Protein AF-A0A150NYQ9-F1 (afdb_monomer_lite)

Organism: Sorangium cellulosum (NCBI:txid56)

Foldseek 3Di:
DLVVLLVQVVVQVVVVVDPLDAAEAEDECEQVDDVNVLVVNQVSCVVVVHDDDDLLGRYFYQYFYQDVLLLLCVLLPLDVAARVDHADDPDPSSVVSVVCVVVVVRDPVSSVVSLPDDDPCCCVGGVSSVSNVVRNVSNVD

pLDDT: mean 90.38, std 8.18, range [57.31, 96.56]

Secondary structure (DSSP, 8-state):
-HHHHHHHHHHHHHTTT-TT--EEEE---BTTHHHHHHHHHHHHHHHTTPPPPPTTSSEEEE--BS-HHHHHHHHTT--S--SSS--SSS-HHHHHHHHHHHTTSS-HHHHHHT-SSPPTTHHHH-HHHHHHHHHHHTTT-

Radius of gyration: 16.64 Å; chains: 1; bounding box: 36×28×43 Å

Structure (mmCIF, N/CA/C/O backbone):
data_AF-A0A150NYQ9-F1
#
_entry.id   AF-A0A150NYQ9-F1
#
loop_
_atom_site.group_PDB
_atom_site.id
_atom_site.type_symbol
_atom_site.label_atom_id
_atom_site.label_alt_id
_atom_site.label_comp_id
_atom_site.label_asym_id
_atom_site.label_entity_id
_atom_site.label_seq_id
_atom_site.pdbx_PDB_ins_code
_atom_site.Cartn_x
_atom_site.Cartn_y
_atom_site.Cartn_z
_atom_site.occupancy
_atom_site.B_iso_or_equiv
_atom_site.auth_seq_id
_atom_site.auth_comp_id
_atom_site.auth_asym_id
_atom_site.auth_atom_id
_atom_site.pdbx_PDB_model_num
ATOM 1 N N . MET A 1 1 ? -13.202 10.231 -0.391 1.00 57.38 1 MET A N 1
ATOM 2 C CA . MET A 1 1 ? -12.462 8.973 -0.123 1.00 57.38 1 MET A CA 1
ATOM 3 C C . MET A 1 1 ? -12.246 8.761 1.377 1.00 57.38 1 MET A C 1
ATOM 5 O O . MET A 1 1 ? -12.719 7.758 1.887 1.00 57.38 1 MET A O 1
ATOM 9 N N . LEU A 1 2 ? -11.649 9.720 2.101 1.00 66.75 2 LEU A N 1
ATOM 10 C CA . LEU A 1 2 ? -11.416 9.621 3.557 1.00 66.75 2 LEU A CA 1
ATOM 11 C C . LEU A 1 2 ? -12.691 9.561 4.422 1.00 66.75 2 LEU A C 1
ATOM 13 O O . LEU A 1 2 ? -12.652 9.005 5.510 1.00 66.75 2 LEU A O 1
ATOM 17 N N . GLU A 1 3 ? -13.822 10.096 3.960 1.00 68.25 3 GLU A N 1
ATOM 18 C CA . GLU A 1 3 ? -15.088 10.029 4.714 1.00 68.25 3 GLU A CA 1
ATOM 19 C C . GLU A 1 3 ? -15.645 8.605 4.808 1.00 68.25 3 GLU A C 1
ATOM 21 O O . GLU A 1 3 ? -16.176 8.223 5.841 1.00 68.25 3 GLU A O 1
ATOM 26 N N . ARG A 1 4 ? -15.435 7.769 3.780 1.00 87.88 4 ARG A N 1
ATOM 27 C CA . ARG A 1 4 ? -15.874 6.363 3.809 1.00 87.88 4 ARG A CA 1
ATOM 28 C C . ARG A 1 4 ? -15.036 5.505 4.755 1.00 87.88 4 ARG A C 1
ATOM 30 O O . ARG A 1 4 ? -15.481 4.432 5.141 1.00 87.88 4 ARG A O 1
ATOM 37 N N . TYR A 1 5 ? -13.834 5.956 5.121 1.00 93.62 5 TYR A N 1
ATOM 38 C CA . TYR A 1 5 ? -12.952 5.205 6.011 1.00 93.62 5 TYR A CA 1
ATOM 39 C C . TYR A 1 5 ? -13.550 5.061 7.411 1.00 93.62 5 TYR A C 1
ATOM 41 O O . TYR A 1 5 ? -13.556 3.971 7.971 1.00 93.62 5 TYR A O 1
ATOM 49 N N . THR A 1 6 ? -14.095 6.142 7.970 1.00 95.12 6 THR A N 1
ATOM 50 C CA . THR A 1 6 ? -14.653 6.122 9.327 1.00 95.12 6 THR A CA 1
ATOM 51 C C . THR A 1 6 ? -15.914 5.263 9.401 1.00 95.12 6 THR A C 1
ATOM 53 O O . THR A 1 6 ? -16.126 4.602 10.417 1.00 95.12 6 THR A O 1
ATOM 56 N N . ASP A 1 7 ? -16.704 5.209 8.328 1.00 95.00 7 ASP A N 1
ATOM 57 C CA . ASP A 1 7 ? -17.855 4.310 8.211 1.00 95.00 7 ASP A CA 1
ATOM 58 C C . ASP A 1 7 ? -17.436 2.851 8.008 1.00 95.00 7 ASP A C 1
ATOM 60 O O . ASP A 1 7 ? -17.986 1.971 8.664 1.00 95.00 7 ASP A O 1
ATOM 64 N N . ALA A 1 8 ? -16.413 2.585 7.191 1.00 95.81 8 ALA A N 1
ATOM 65 C CA . ALA A 1 8 ? -15.863 1.240 7.028 1.00 95.81 8 ALA A CA 1
ATOM 66 C C . ALA A 1 8 ? -15.299 0.687 8.348 1.00 95.81 8 ALA A C 1
ATOM 68 O O . ALA A 1 8 ? -15.530 -0.472 8.679 1.00 95.81 8 ALA A O 1
ATOM 69 N N . VAL A 1 9 ? -14.627 1.526 9.147 1.00 96.31 9 VAL A N 1
ATOM 70 C CA . VAL A 1 9 ? -14.147 1.145 10.485 1.00 96.31 9 VAL A CA 1
ATOM 71 C C . VAL A 1 9 ? -15.309 0.875 11.442 1.00 96.31 9 VAL A C 1
ATOM 73 O O . VAL A 1 9 ? -15.250 -0.092 12.197 1.00 96.31 9 VAL A O 1
ATOM 76 N N . ARG A 1 10 ? -16.387 1.674 11.410 1.00 95.56 10 ARG A N 1
ATOM 77 C CA . ARG A 1 10 ? -17.597 1.393 12.209 1.00 95.56 10 ARG A CA 1
ATOM 78 C C . ARG A 1 10 ? -18.232 0.067 11.822 1.00 95.56 10 ARG A C 1
ATOM 80 O O . ARG A 1 10 ? -18.584 -0.705 12.707 1.00 95.56 10 ARG A O 1
ATOM 87 N N . GLN A 1 11 ? -18.370 -0.180 10.523 1.00 95.69 11 GLN A N 1
ATOM 88 C CA . GLN A 1 11 ? -18.946 -1.414 10.008 1.00 95.69 11 GLN A CA 1
ATOM 89 C C . GLN A 1 11 ? -18.101 -2.620 10.423 1.00 95.69 11 GLN A C 1
ATOM 91 O O . GLN A 1 11 ? -18.633 -3.558 10.999 1.00 95.69 11 GLN A O 1
ATOM 96 N N . TRP A 1 12 ? -16.783 -2.564 10.225 1.00 95.81 12 TRP A N 1
ATOM 97 C CA . TRP A 1 12 ? -15.880 -3.625 10.668 1.00 95.81 12 TRP A CA 1
ATOM 98 C C . TRP A 1 12 ? -15.974 -3.872 12.182 1.00 95.81 12 TRP A C 1
ATOM 100 O O . TRP A 1 12 ? -16.083 -5.014 12.615 1.00 95.81 12 TRP A O 1
ATOM 110 N N . ARG A 1 13 ? -16.017 -2.815 13.004 1.00 95.62 13 ARG A N 1
ATOM 111 C CA . ARG A 1 13 ? -16.185 -2.956 14.460 1.00 95.62 13 ARG A CA 1
ATOM 112 C C . ARG A 1 13 ? -17.503 -3.615 14.848 1.00 95.62 13 ARG A C 1
ATOM 114 O O . ARG A 1 13 ? -17.521 -4.370 15.816 1.00 95.62 13 ARG A O 1
ATOM 121 N N . ALA A 1 14 ? -18.585 -3.344 14.121 1.00 9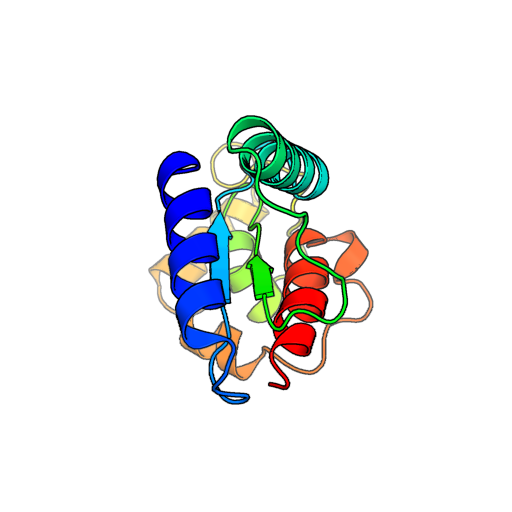5.62 14 ALA A N 1
ATOM 122 C CA . ALA A 1 14 ? -19.870 -3.995 14.364 1.00 95.62 14 ALA A CA 1
ATOM 123 C C . ALA A 1 14 ? -19.800 -5.515 14.123 1.00 95.62 14 ALA A C 1
ATOM 125 O O . ALA A 1 14 ? -20.419 -6.267 14.867 1.00 95.62 14 ALA A O 1
ATOM 126 N N . GLU A 1 15 ? -18.976 -5.950 13.168 1.00 94.56 15 GLU A N 1
ATOM 127 C CA . GLU A 1 15 ? -18.743 -7.360 12.821 1.00 94.56 15 GLU A CA 1
ATOM 128 C C . GLU A 1 15 ? -17.566 -7.995 13.591 1.00 94.56 15 GLU A C 1
ATOM 130 O O . GLU A 1 15 ? -17.223 -9.152 13.364 1.00 94.56 15 GLU A O 1
ATOM 135 N N . SER A 1 16 ? -16.934 -7.271 14.525 1.00 86.25 16 SER A N 1
ATOM 136 C CA . SER A 1 16 ? -15.694 -7.707 15.200 1.00 86.25 16 SER A CA 1
ATOM 137 C C . SER A 1 16 ? -15.833 -8.955 16.083 1.00 86.25 16 SER A C 1
ATOM 139 O O . SER A 1 16 ? -14.836 -9.477 16.578 1.00 86.25 16 SER A O 1
ATOM 141 N N . HIS A 1 17 ? -17.058 -9.448 16.281 1.00 89.38 17 HIS A N 1
ATOM 142 C CA . HIS A 1 17 ? -17.313 -10.740 16.914 1.00 89.38 17 HIS A CA 1
ATOM 143 C C . HIS A 1 17 ? -16.897 -11.927 16.030 1.00 89.38 17 HIS A C 1
ATOM 145 O O . HIS A 1 17 ? -16.707 -13.028 16.545 1.00 89.38 17 HIS A O 1
ATOM 151 N N . ASP A 1 18 ? -16.789 -11.730 14.714 1.00 90.75 18 ASP A N 1
ATOM 152 C CA . ASP A 1 18 ? -16.327 -12.742 13.772 1.00 90.75 18 ASP A CA 1
ATOM 153 C C . ASP A 1 18 ? -14.818 -12.590 13.536 1.00 90.75 18 ASP A C 1
ATOM 155 O O . ASP A 1 18 ? -14.349 -11.641 12.905 1.00 90.75 18 ASP A O 1
ATOM 159 N N . ALA A 1 19 ? -14.046 -13.560 14.031 1.00 87.25 19 ALA A N 1
ATOM 160 C CA . ALA A 1 19 ? -12.592 -13.593 13.885 1.00 87.25 19 ALA A CA 1
ATOM 161 C C . ALA A 1 19 ? -12.122 -13.754 12.424 1.00 87.25 19 ALA A C 1
ATOM 163 O O . ALA A 1 19 ? -10.931 -13.609 12.151 1.00 87.25 19 ALA A O 1
ATOM 164 N N . HIS A 1 20 ? -13.031 -14.054 11.492 1.00 89.25 20 HIS A N 1
ATOM 165 C CA . HIS A 1 20 ? -12.745 -14.179 10.065 1.00 89.25 20 HIS A CA 1
ATOM 166 C C . HIS A 1 20 ? -12.993 -12.883 9.279 1.00 89.25 20 HIS A C 1
ATOM 168 O O . HIS A 1 20 ? -12.739 -12.846 8.073 1.00 89.25 20 HIS A O 1
ATOM 174 N N . VAL A 1 21 ? -13.463 -11.814 9.934 1.00 91.62 21 VAL A N 1
ATOM 175 C CA . VAL A 1 21 ? -13.745 -10.529 9.287 1.00 91.62 21 VAL A CA 1
ATOM 176 C C . VAL A 1 21 ? -12.612 -9.531 9.540 1.00 91.62 21 VAL A C 1
ATOM 178 O O . VAL A 1 21 ? -12.375 -9.071 10.658 1.00 91.62 21 VAL A O 1
ATOM 181 N N . GLY A 1 22 ? -11.932 -9.149 8.459 1.00 93.81 22 GLY A N 1
ATOM 182 C CA . GLY A 1 22 ? -10.941 -8.073 8.436 1.00 93.81 22 GLY A CA 1
ATOM 183 C C . GLY A 1 22 ? -11.385 -6.885 7.582 1.00 93.81 22 GLY A C 1
ATOM 184 O O . GLY A 1 22 ? -12.362 -6.961 6.836 1.00 93.81 22 GLY A O 1
ATOM 185 N N . LEU A 1 23 ? -10.641 -5.782 7.664 1.00 95.19 23 LEU A N 1
ATOM 186 C CA . LEU A 1 23 ? -10.862 -4.591 6.843 1.00 95.19 23 LEU A CA 1
ATOM 187 C C . LEU A 1 23 ? -9.630 -4.285 5.989 1.00 95.19 23 LEU A C 1
ATOM 189 O O . LEU A 1 23 ? -8.555 -4.006 6.511 1.00 95.19 23 LEU A O 1
ATOM 193 N N . LEU A 1 24 ? -9.812 -4.258 4.669 1.00 95.44 24 LEU A N 1
ATOM 194 C CA . LEU A 1 24 ? -8.815 -3.762 3.726 1.00 95.44 24 LEU A CA 1
ATOM 195 C C . LEU A 1 24 ? -9.164 -2.334 3.299 1.00 95.44 24 LEU A C 1
ATOM 197 O O . LEU A 1 24 ? -10.224 -2.075 2.730 1.00 95.44 24 LEU A O 1
ATOM 201 N N . VAL A 1 25 ? -8.243 -1.411 3.540 1.00 95.25 25 VAL A N 1
ATOM 202 C CA . VAL A 1 25 ? -8.335 -0.011 3.138 1.00 95.25 25 VAL A CA 1
ATOM 203 C C . VAL A 1 25 ? -7.266 0.251 2.095 1.00 95.25 25 VAL A C 1
ATOM 205 O O . VAL A 1 25 ? -6.084 0.146 2.392 1.00 95.25 25 VAL A O 1
ATOM 208 N N . VAL A 1 26 ? -7.677 0.621 0.884 1.00 93.94 26 VAL A N 1
ATOM 209 C CA . VAL A 1 26 ? -6.762 1.059 -0.175 1.00 93.94 26 VAL A CA 1
ATOM 210 C C . VAL A 1 26 ? -7.000 2.541 -0.417 1.00 93.94 26 VAL A C 1
ATOM 212 O O . VAL A 1 26 ? -8.111 2.946 -0.768 1.00 93.94 26 VAL A O 1
ATOM 215 N N . VAL A 1 27 ? -5.980 3.359 -0.180 1.00 92.25 27 VAL A N 1
ATOM 216 C CA . VAL A 1 27 ? -6.048 4.815 -0.345 1.00 92.25 27 VAL A CA 1
ATOM 217 C C . VAL A 1 27 ? -4.830 5.263 -1.121 1.00 92.25 27 VAL A C 1
ATOM 219 O O . VAL A 1 27 ? -3.718 4.921 -0.753 1.00 92.25 27 VAL A O 1
ATOM 222 N N . ASP A 1 28 ? -5.038 6.060 -2.161 1.00 89.25 28 ASP A N 1
ATOM 223 C CA . ASP A 1 28 ? -3.931 6.616 -2.934 1.00 89.25 28 ASP A CA 1
ATOM 224 C C . ASP A 1 28 ? -3.007 7.450 -2.036 1.00 89.25 28 ASP A C 1
ATOM 226 O O . ASP A 1 28 ? -3.481 8.215 -1.195 1.00 89.25 28 ASP A O 1
ATOM 230 N N . GLY A 1 29 ? -1.702 7.270 -2.166 1.00 86.38 29 GLY A N 1
ATOM 231 C CA . GLY A 1 29 ? -0.669 8.051 -1.507 1.00 86.38 29 GLY A CA 1
ATOM 232 C C . GLY A 1 29 ? -0.379 9.362 -2.218 1.00 86.38 29 GLY A C 1
ATOM 233 O O . GLY A 1 29 ? -0.002 10.324 -1.543 1.00 86.38 29 GLY A O 1
ATOM 234 N N . ASP A 1 30 ? -0.578 9.423 -3.538 1.00 82.19 30 ASP A N 1
ATOM 235 C CA . ASP A 1 30 ? -0.067 10.491 -4.404 1.00 82.19 30 ASP A CA 1
ATOM 236 C C . ASP A 1 30 ? 1.402 10.842 -4.040 1.00 82.19 30 ASP A C 1
ATOM 238 O O . ASP A 1 30 ? 2.172 9.990 -3.590 1.00 82.19 30 ASP A O 1
ATOM 242 N N . GLU A 1 31 ? 1.781 12.120 -4.142 1.00 78.81 31 GLU A N 1
ATOM 243 C CA . GLU A 1 31 ? 3.064 12.673 -3.667 1.00 78.81 31 GLU A CA 1
ATOM 244 C C . GLU A 1 31 ? 3.192 12.727 -2.128 1.00 78.81 31 GLU A C 1
ATOM 246 O O . GLU A 1 31 ? 4.226 13.103 -1.582 1.00 78.81 31 GLU A O 1
ATOM 251 N N . HIS A 1 32 ? 2.114 12.431 -1.393 1.00 81.38 32 HIS A N 1
ATOM 252 C CA . HIS A 1 32 ? 2.054 12.637 0.057 1.00 81.38 32 HIS A CA 1
ATOM 253 C C . HIS A 1 32 ? 2.708 11.486 0.828 1.00 81.38 32 HIS A C 1
ATOM 255 O O . HIS A 1 32 ? 3.151 11.678 1.964 1.00 81.38 32 HIS A O 1
ATOM 261 N N . GLY A 1 33 ? 2.760 10.302 0.216 1.00 88.00 33 GLY A N 1
ATOM 262 C CA . GLY A 1 33 ? 3.382 9.118 0.784 1.00 88.00 33 GLY A CA 1
ATOM 263 C C . GLY A 1 33 ? 2.547 8.409 1.856 1.00 88.00 33 GLY A C 1
ATOM 264 O O . GLY A 1 33 ? 1.544 8.914 2.374 1.00 88.00 33 GLY A O 1
ATOM 265 N N . VAL A 1 34 ? 3.023 7.220 2.228 1.00 92.75 34 VAL A N 1
ATOM 266 C CA . VAL A 1 34 ? 2.401 6.322 3.214 1.00 92.75 34 VAL A CA 1
ATOM 267 C C . VAL A 1 34 ? 2.170 7.017 4.560 1.00 92.75 34 VAL A C 1
ATOM 269 O O . VAL A 1 34 ? 1.056 7.019 5.090 1.00 92.75 34 VAL A O 1
ATOM 272 N N . ALA A 1 35 ? 3.209 7.649 5.115 1.00 93.06 35 ALA A N 1
ATOM 273 C CA . ALA A 1 35 ? 3.165 8.231 6.457 1.00 93.06 35 ALA A CA 1
ATOM 274 C C . ALA A 1 35 ? 2.094 9.327 6.586 1.00 93.06 35 ALA A C 1
ATOM 276 O O . ALA A 1 35 ? 1.317 9.339 7.545 1.00 93.06 35 ALA A O 1
ATOM 277 N N . ARG A 1 36 ? 2.001 10.218 5.590 1.00 93.12 36 ARG A N 1
ATOM 278 C CA . ARG A 1 36 ? 1.024 11.312 5.592 1.00 93.12 36 ARG A CA 1
ATOM 279 C C . ARG A 1 36 ? -0.404 10.790 5.471 1.00 93.12 36 ARG A C 1
ATOM 281 O O . ARG A 1 36 ? -1.273 11.266 6.202 1.00 93.12 36 ARG A O 1
ATOM 288 N N . ARG A 1 37 ? -0.664 9.789 4.618 1.00 93.50 37 ARG A N 1
ATOM 289 C CA . ARG A 1 37 ? -2.004 9.180 4.521 1.00 93.50 37 ARG A CA 1
ATOM 290 C C . ARG A 1 37 ? -2.405 8.469 5.808 1.00 93.50 37 ARG A C 1
ATOM 292 O O . ARG A 1 37 ? -3.525 8.668 6.272 1.00 93.50 37 ARG A O 1
ATOM 299 N N . ARG A 1 38 ? -1.496 7.737 6.457 1.00 93.62 38 ARG A N 1
ATOM 300 C CA . ARG A 1 38 ? -1.764 7.124 7.772 1.00 93.62 38 ARG A CA 1
ATOM 301 C C . ARG A 1 38 ? -2.090 8.165 8.837 1.00 93.62 38 ARG A C 1
ATOM 303 O O . ARG A 1 38 ? -3.051 7.992 9.584 1.00 93.62 38 ARG A O 1
ATOM 310 N N . GLN A 1 39 ? -1.352 9.274 8.869 1.00 94.81 39 GLN A N 1
ATOM 311 C CA . GLN A 1 39 ? -1.643 10.377 9.782 1.00 94.81 39 GLN A CA 1
ATOM 312 C C . GLN A 1 39 ? -3.037 10.970 9.530 1.00 94.81 39 GLN A C 1
ATOM 314 O O . GLN A 1 39 ? -3.779 11.212 10.480 1.00 94.81 39 GLN A O 1
ATOM 319 N N . GLN A 1 40 ? -3.422 11.169 8.266 1.00 94.50 40 GLN A N 1
ATOM 320 C CA . GLN A 1 40 ? -4.753 11.667 7.906 1.00 94.50 40 GLN A CA 1
ATOM 321 C C . GLN A 1 40 ? -5.867 10.697 8.320 1.00 94.50 40 GLN A C 1
ATOM 323 O O . GLN A 1 40 ? -6.884 11.135 8.855 1.00 94.50 40 GLN A O 1
ATOM 328 N N . LEU A 1 41 ? -5.676 9.390 8.124 1.00 95.25 41 LEU A N 1
ATOM 329 C CA . LEU A 1 41 ? -6.628 8.362 8.552 1.00 95.25 41 LEU A CA 1
ATOM 330 C C . LEU A 1 41 ? -6.784 8.346 10.081 1.00 95.25 41 LEU A C 1
ATOM 332 O O . LEU A 1 41 ? -7.906 8.406 10.588 1.00 95.25 41 LEU A O 1
ATOM 336 N N . ALA A 1 42 ? -5.675 8.367 10.825 1.00 95.44 42 ALA A N 1
ATOM 337 C CA . ALA A 1 42 ? -5.697 8.447 12.286 1.00 95.44 42 ALA A CA 1
ATOM 338 C C . ALA A 1 42 ? -6.402 9.723 12.783 1.00 95.44 42 ALA A C 1
ATOM 340 O O . ALA A 1 42 ? -7.237 9.678 13.689 1.00 95.44 42 ALA A O 1
ATOM 341 N N . GLN A 1 43 ? -6.122 10.861 12.144 1.00 95.62 43 GLN A N 1
ATOM 342 C CA . GLN A 1 43 ? -6.769 12.132 12.451 1.00 95.62 43 GLN A CA 1
ATOM 343 C C . GLN A 1 43 ? -8.282 12.083 12.172 1.00 95.62 43 GLN A C 1
ATOM 345 O O . GLN A 1 43 ? -9.063 12.599 12.970 1.00 95.62 43 GLN A O 1
ATOM 350 N N . LYS A 1 44 ? -8.724 11.399 11.109 1.00 95.12 44 LYS A N 1
ATOM 351 C CA . LYS A 1 44 ? -10.153 11.222 10.798 1.00 95.12 44 LYS A CA 1
ATOM 352 C C . LYS A 1 44 ? -10.897 10.372 11.826 1.00 95.12 44 LYS A C 1
ATOM 354 O O . LYS A 1 44 ? -12.041 10.699 12.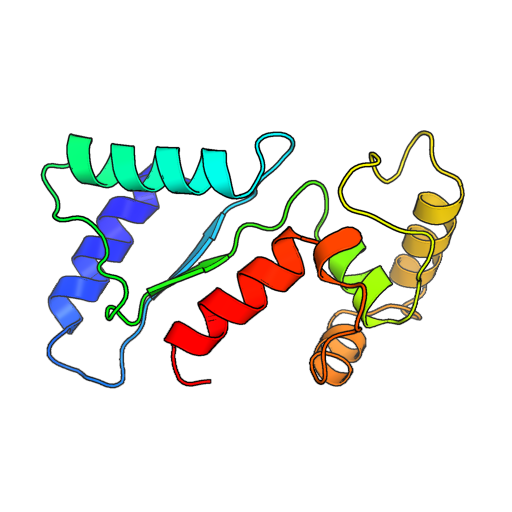156 1.00 95.12 44 LYS A O 1
ATOM 359 N N . LEU A 1 45 ? -10.265 9.330 12.372 1.00 96.12 45 LEU A N 1
ATOM 360 C CA . LEU A 1 45 ? -10.838 8.567 13.489 1.00 96.12 45 LEU A CA 1
ATOM 361 C C . LEU A 1 45 ? -10.992 9.446 14.727 1.00 96.12 45 LEU A C 1
ATOM 363 O O . LEU A 1 45 ? -12.078 9.501 15.303 1.00 96.12 45 LEU A O 1
ATOM 367 N N . LYS A 1 46 ? -9.948 10.211 15.065 1.00 96.56 46 LYS A N 1
ATOM 368 C CA . LYS A 1 46 ? -9.966 11.148 16.192 1.00 96.56 46 LYS A CA 1
ATOM 369 C C . LYS A 1 46 ? -11.073 12.198 16.057 1.00 96.56 46 LYS A C 1
ATOM 371 O O . LYS A 1 46 ? -11.844 12.394 16.993 1.00 96.56 46 LYS A O 1
ATOM 376 N N . GLU A 1 47 ? -11.191 12.839 14.894 1.00 95.81 47 GLU A N 1
ATOM 377 C CA . GLU A 1 47 ? -12.259 13.808 14.588 1.00 95.81 47 GLU A CA 1
ATOM 378 C C . GLU A 1 47 ? -13.656 13.187 14.711 1.00 95.81 47 GLU A C 1
ATOM 380 O O . GLU A 1 47 ? -14.591 13.834 15.181 1.00 95.81 47 GLU A O 1
ATOM 385 N N . SER A 1 48 ? -13.781 11.908 14.355 1.00 94.88 48 SER A N 1
ATOM 386 C CA . SER A 1 48 ? -15.028 11.144 14.446 1.00 94.88 48 SER A CA 1
ATOM 387 C C . SER A 1 48 ? -15.278 10.520 15.822 1.00 94.88 48 SER A C 1
ATOM 389 O O . SER A 1 48 ? -16.227 9.745 15.955 1.00 94.88 48 SER A O 1
ATOM 391 N N . LYS A 1 49 ? -14.445 10.831 16.829 1.00 96.25 49 LYS A N 1
ATOM 392 C CA . LYS A 1 49 ? -14.487 10.259 18.189 1.00 96.25 49 LYS A CA 1
ATOM 393 C C . LYS A 1 49 ? -14.453 8.727 18.203 1.00 96.25 49 LYS A C 1
ATOM 395 O O . LYS A 1 49 ? -15.129 8.086 19.000 1.00 96.25 49 LYS A O 1
ATOM 400 N N . GLN A 1 50 ? -13.694 8.149 17.282 1.00 95.56 50 GLN A N 1
ATOM 401 C CA . GLN A 1 50 ? -13.465 6.718 17.183 1.00 95.56 50 GLN A CA 1
ATOM 402 C C . GLN A 1 50 ? -12.087 6.371 17.740 1.00 95.56 50 GLN A C 1
ATOM 404 O O . GLN A 1 50 ? -11.133 7.122 17.533 1.00 95.56 50 GLN A O 1
ATOM 409 N N . GLU A 1 51 ? -11.978 5.212 18.392 1.00 96.31 51 GLU A N 1
ATOM 410 C CA . GLU A 1 51 ? -10.687 4.691 18.848 1.00 96.31 51 GLU A CA 1
ATOM 411 C C . GLU A 1 51 ? -9.714 4.520 17.666 1.00 96.31 51 GLU A C 1
ATOM 413 O O . GLU A 1 51 ? -10.166 4.265 16.538 1.00 96.31 51 GLU A O 1
ATOM 418 N N . PRO A 1 52 ? -8.393 4.636 17.881 1.00 96.38 52 PRO A N 1
ATOM 419 C CA . PRO A 1 52 ? -7.395 4.275 16.879 1.00 96.38 52 PRO A CA 1
ATOM 420 C C . PRO A 1 52 ? -7.502 2.802 16.460 1.00 96.38 52 PRO A C 1
ATOM 422 O O . PRO A 1 52 ? -8.057 1.977 17.183 1.00 96.38 52 PRO A O 1
ATOM 425 N N . ILE A 1 53 ? -6.946 2.469 15.295 1.00 95.19 53 ILE A N 1
ATOM 426 C CA . ILE A 1 53 ? -6.723 1.072 14.902 1.00 95.19 53 ILE A CA 1
ATOM 427 C C . ILE A 1 53 ? -5.505 0.554 15.669 1.00 95.19 53 ILE A C 1
ATOM 429 O O . ILE A 1 53 ? -4.413 1.118 15.549 1.00 95.19 53 ILE A O 1
ATOM 433 N N . ALA A 1 54 ? -5.683 -0.498 16.460 1.00 92.81 54 ALA A N 1
ATOM 434 C CA . ALA A 1 54 ? -4.606 -1.143 17.196 1.00 92.81 54 ALA A CA 1
ATOM 435 C C . ALA A 1 54 ? -3.724 -1.982 16.251 1.00 92.81 54 ALA A C 1
ATOM 437 O O . ALA A 1 54 ? -4.206 -2.456 15.223 1.00 92.81 54 ALA A O 1
ATOM 438 N N . PRO A 1 55 ? -2.443 -2.231 16.582 1.00 90.19 55 PRO A N 1
ATOM 439 C CA . PRO A 1 55 ? -1.584 -3.117 15.788 1.00 90.19 55 PRO A CA 1
ATOM 440 C C . PRO A 1 55 ? -2.126 -4.547 15.641 1.00 90.19 55 PRO A C 1
ATOM 442 O O . PRO A 1 55 ? -1.851 -5.200 14.641 1.00 90.19 55 PRO A O 1
ATOM 445 N N . SER A 1 56 ? -2.900 -5.018 16.624 1.00 90.94 56 SER A N 1
ATOM 446 C CA . SER A 1 56 ? -3.541 -6.337 16.631 1.00 90.94 56 SER A CA 1
ATO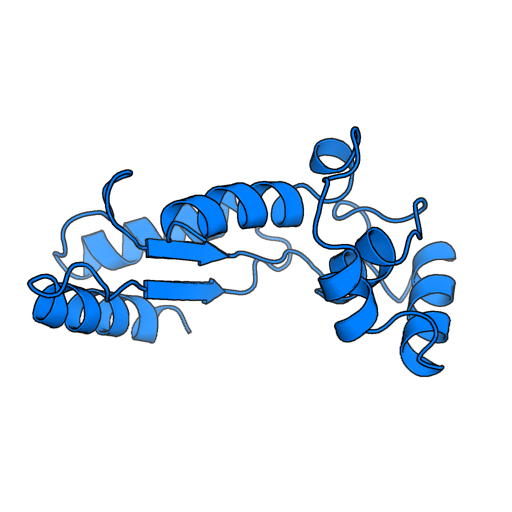M 447 C C . SER A 1 56 ? -4.842 -6.406 15.833 1.00 90.94 56 SER A C 1
ATOM 449 O O . SER A 1 56 ? -5.354 -7.502 15.629 1.00 90.94 56 SER A O 1
ATOM 451 N N . ASP A 1 57 ? -5.404 -5.268 15.420 1.00 93.62 57 ASP A N 1
ATOM 452 C CA . ASP A 1 57 ? -6.643 -5.268 14.647 1.00 93.62 57 ASP A CA 1
ATOM 453 C C . ASP A 1 57 ? -6.369 -5.837 13.241 1.00 93.62 57 ASP A C 1
ATOM 455 O O . ASP A 1 57 ? -5.385 -5.401 12.616 1.00 93.62 57 ASP A O 1
ATOM 459 N N . PRO A 1 58 ? -7.228 -6.741 12.712 1.00 95.06 58 PRO A N 1
ATOM 460 C CA . PRO A 1 58 ? -7.158 -7.276 11.348 1.00 95.06 58 PRO A CA 1
ATOM 461 C C . PRO A 1 58 ? -7.585 -6.222 10.315 1.00 95.06 58 PRO A C 1
ATOM 463 O O . PRO A 1 58 ? -8.540 -6.383 9.555 1.00 95.06 58 PRO A O 1
ATOM 466 N N . VAL A 1 59 ? -6.883 -5.094 10.318 1.00 95.38 59 VAL A N 1
ATOM 467 C CA . VAL A 1 59 ? -7.118 -3.945 9.454 1.00 95.38 59 VAL A CA 1
ATOM 468 C C . VAL A 1 59 ? -5.821 -3.641 8.721 1.00 95.38 59 VAL A C 1
ATOM 470 O O . VAL A 1 59 ? -4.830 -3.267 9.348 1.00 95.38 59 VAL A O 1
ATOM 473 N N . ALA A 1 60 ? -5.849 -3.786 7.401 1.00 96.12 60 ALA A N 1
ATOM 474 C CA . ALA A 1 60 ? -4.740 -3.474 6.511 1.00 96.12 60 ALA A CA 1
ATOM 475 C C . ALA A 1 60 ? -5.002 -2.153 5.783 1.00 96.12 60 ALA A C 1
ATOM 477 O O . ALA A 1 60 ? -6.062 -1.963 5.187 1.00 96.12 60 ALA A O 1
ATOM 478 N N . VAL A 1 61 ? -4.030 -1.247 5.803 1.00 95.69 61 VAL A N 1
ATOM 479 C CA . VAL A 1 61 ? -4.062 0.052 5.126 1.00 95.69 61 VAL A CA 1
ATOM 480 C C . VAL A 1 61 ? -2.980 0.090 4.056 1.00 95.69 61 VAL A C 1
ATOM 482 O O . VAL A 1 61 ? -1.826 0.403 4.328 1.00 95.69 61 VAL A O 1
ATOM 485 N N . ILE A 1 62 ? -3.370 -0.195 2.822 1.00 95.44 62 ILE A N 1
ATOM 486 C CA . ILE A 1 62 ? -2.498 -0.159 1.656 1.00 95.44 62 ILE A CA 1
ATOM 487 C C . ILE A 1 62 ? -2.515 1.250 1.063 1.00 95.44 62 ILE A C 1
ATOM 489 O O . ILE A 1 62 ? -3.578 1.783 0.731 1.00 95.44 62 ILE A O 1
ATOM 493 N N . VAL A 1 63 ? -1.329 1.842 0.917 1.00 94.56 63 VAL A N 1
ATOM 494 C CA . VAL A 1 63 ? -1.160 3.189 0.364 1.00 94.56 63 VAL A CA 1
ATOM 495 C C . VAL A 1 63 ? -0.193 3.160 -0.816 1.00 94.56 63 VAL A C 1
ATOM 497 O O . VAL A 1 63 ? 0.980 3.463 -0.617 1.00 94.56 63 VAL A O 1
ATOM 500 N N . PRO A 1 64 ? -0.641 2.797 -2.032 1.00 92.25 64 PRO A N 1
ATOM 501 C CA . PRO A 1 64 ? 0.199 2.906 -3.221 1.00 92.25 64 PRO A CA 1
ATOM 502 C C . PRO A 1 64 ? 0.577 4.369 -3.441 1.00 92.25 64 PRO A C 1
ATOM 504 O O . PRO A 1 64 ? -0.284 5.239 -3.332 1.00 92.25 64 PRO A O 1
ATOM 507 N N . THR A 1 65 ? 1.840 4.661 -3.723 1.00 90.31 65 THR A N 1
ATOM 508 C CA . THR A 1 65 ? 2.318 6.029 -3.968 1.00 90.31 65 THR A CA 1
ATOM 509 C C . THR A 1 65 ? 2.585 6.244 -5.450 1.00 90.31 65 THR A C 1
ATOM 511 O O . THR A 1 65 ? 3.024 5.334 -6.153 1.00 90.31 65 THR A O 1
ATOM 514 N N . TRP A 1 66 ? 2.318 7.464 -5.921 1.00 84.12 66 TRP A N 1
ATOM 515 C CA . TRP A 1 66 ? 2.453 7.897 -7.317 1.00 84.12 66 TRP A CA 1
ATOM 516 C C . TRP A 1 66 ? 1.629 7.101 -8.342 1.00 84.12 66 TRP A C 1
ATOM 518 O O . TRP A 1 66 ? 0.673 7.639 -8.893 1.00 84.12 66 TRP A O 1
ATOM 528 N N . HIS A 1 67 ? 2.005 5.852 -8.636 1.00 86.19 67 HIS 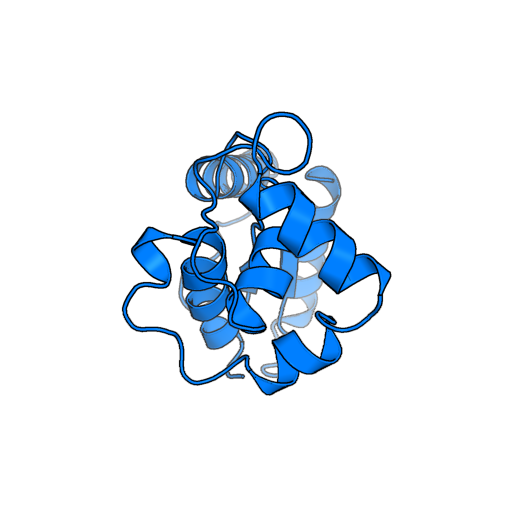A N 1
ATOM 529 C CA . HIS A 1 67 ? 1.408 5.029 -9.688 1.00 86.19 67 HIS A CA 1
ATOM 530 C C . HIS A 1 67 ? 1.457 3.538 -9.335 1.00 86.19 67 HIS A C 1
ATOM 532 O O . HIS A 1 67 ? 2.525 2.977 -9.093 1.00 86.19 67 HIS A O 1
ATOM 538 N N . ILE A 1 68 ? 0.311 2.852 -9.402 1.00 88.56 68 ILE A N 1
ATOM 539 C CA . ILE A 1 68 ? 0.245 1.394 -9.194 1.00 88.56 68 ILE A CA 1
ATOM 540 C C . ILE A 1 68 ? 1.033 0.623 -10.267 1.00 88.56 68 ILE A C 1
ATOM 542 O O . ILE A 1 68 ? 1.503 -0.490 -10.034 1.00 88.56 68 ILE A O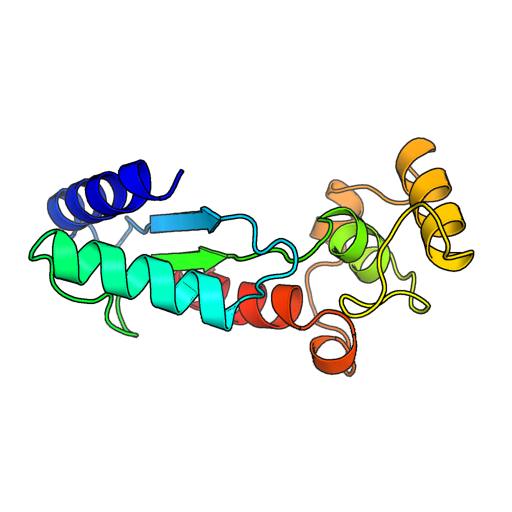 1
ATOM 546 N N . GLU A 1 69 ? 1.235 1.221 -11.442 1.00 90.12 69 GLU A N 1
ATOM 547 C CA . GLU A 1 69 ? 2.088 0.680 -12.497 1.00 90.12 69 GLU A CA 1
ATOM 548 C C . GLU A 1 69 ? 3.541 0.494 -12.057 1.00 90.12 69 GLU A C 1
ATOM 550 O O . GLU A 1 69 ? 4.184 -0.435 -12.545 1.00 90.12 69 GLU A O 1
ATOM 555 N N . THR A 1 70 ? 4.036 1.298 -11.110 1.00 91.12 70 THR A N 1
ATOM 556 C CA . THR A 1 70 ? 5.366 1.105 -10.518 1.00 91.12 70 THR A CA 1
ATOM 557 C C . THR A 1 70 ? 5.451 -0.247 -9.815 1.00 91.12 70 THR A C 1
ATOM 559 O O . THR A 1 70 ? 6.415 -0.985 -10.018 1.00 91.12 70 THR A O 1
ATOM 562 N N . TRP A 1 71 ? 4.406 -0.645 -9.078 1.00 93.75 71 TRP A N 1
ATOM 563 C CA . TRP A 1 71 ? 4.348 -1.967 -8.446 1.00 93.75 71 TRP A CA 1
ATOM 564 C C . TRP A 1 71 ? 4.290 -3.081 -9.485 1.00 93.75 71 TRP A C 1
ATOM 566 O O . TRP A 1 71 ? 5.010 -4.069 -9.365 1.00 93.75 71 TRP A O 1
ATOM 576 N N . ILE A 1 72 ? 3.458 -2.924 -10.520 1.00 94.56 72 ILE A N 1
ATOM 577 C CA . ILE A 1 72 ? 3.321 -3.927 -11.585 1.00 94.56 72 ILE A CA 1
ATOM 578 C C . ILE A 1 72 ? 4.665 -4.130 -12.292 1.00 94.56 72 ILE A C 1
ATOM 580 O O . ILE A 1 72 ? 5.099 -5.269 -12.464 1.00 94.56 72 ILE A O 1
ATOM 584 N N . ALA A 1 73 ? 5.341 -3.046 -12.674 1.00 93.88 73 ALA A N 1
ATOM 585 C CA . ALA A 1 73 ? 6.637 -3.098 -13.337 1.00 93.88 73 ALA A CA 1
ATOM 586 C C . ALA A 1 73 ? 7.707 -3.738 -12.437 1.00 93.88 73 ALA A C 1
ATOM 588 O O . ALA A 1 73 ? 8.410 -4.651 -12.882 1.00 93.88 73 ALA A O 1
ATOM 589 N N . TRP A 1 74 ? 7.779 -3.324 -11.167 1.00 95.06 74 TRP A N 1
ATOM 590 C CA . TRP A 1 74 ? 8.703 -3.886 -10.184 1.00 95.06 74 TRP A CA 1
ATOM 591 C C . TRP A 1 74 ? 8.500 -5.393 -9.999 1.00 95.06 74 TRP A C 1
ATOM 593 O O . TRP A 1 74 ? 9.440 -6.179 -10.157 1.00 95.06 74 TRP A O 1
ATOM 603 N N . LEU A 1 75 ? 7.264 -5.820 -9.733 1.00 95.88 75 LEU A N 1
ATOM 604 C CA . LEU A 1 75 ? 6.922 -7.231 -9.536 1.00 95.88 75 LEU A CA 1
ATOM 605 C C . LEU A 1 75 ? 7.158 -8.055 -10.812 1.00 95.88 75 LEU A C 1
ATOM 607 O O . LEU A 1 75 ? 7.585 -9.202 -10.736 1.00 95.88 75 LEU A O 1
ATOM 611 N N . CYS A 1 76 ? 7.002 -7.461 -11.998 1.00 95.75 76 CYS A N 1
ATOM 612 C CA . CYS A 1 76 ? 7.323 -8.116 -13.268 1.00 95.75 76 CYS A CA 1
ATOM 613 C C . CYS A 1 76 ? 8.823 -8.102 -13.637 1.00 95.75 76 CYS A C 1
ATOM 615 O O . CYS A 1 76 ? 9.189 -8.565 -14.722 1.00 95.75 76 CYS A O 1
ATOM 617 N N . GLY A 1 77 ? 9.700 -7.605 -12.759 1.00 94.06 77 GLY A N 1
ATOM 618 C CA . GLY A 1 77 ? 11.156 -7.684 -12.922 1.00 94.06 77 GLY A CA 1
ATOM 619 C C . GLY A 1 77 ? 11.823 -6.441 -13.515 1.00 94.06 77 GLY A C 1
ATOM 620 O O . GLY A 1 77 ? 13.016 -6.483 -13.812 1.00 94.06 77 GLY A O 1
ATOM 621 N N . HIS A 1 78 ? 11.103 -5.336 -13.705 1.00 92.94 78 HIS A N 1
ATOM 622 C CA . HIS A 1 78 ? 11.703 -4.076 -14.139 1.00 92.94 78 HIS A CA 1
ATOM 623 C C . HIS A 1 78 ? 12.339 -3.370 -12.938 1.00 92.94 78 HIS A C 1
ATOM 625 O O . HIS A 1 78 ? 11.639 -2.888 -12.056 1.00 92.94 78 HIS A O 1
ATOM 631 N N . ARG A 1 79 ? 13.671 -3.387 -12.862 1.00 90.38 79 ARG A N 1
ATOM 632 C CA . ARG A 1 79 ? 14.453 -2.819 -11.749 1.00 90.38 79 ARG A CA 1
ATOM 633 C C . ARG A 1 79 ? 14.847 -1.341 -11.878 1.00 90.38 79 ARG A C 1
ATOM 635 O O . ARG A 1 79 ? 15.050 -0.744 -10.832 1.00 90.38 79 ARG A O 1
ATOM 642 N N . PRO A 1 80 ? 14.924 -0.723 -13.071 1.00 87.75 80 PRO A N 1
ATOM 643 C CA . PRO A 1 80 ? 15.227 0.709 -13.194 1.00 87.75 80 PRO A CA 1
ATOM 644 C C . PRO A 1 80 ? 14.120 1.671 -12.717 1.00 87.75 80 PRO A C 1
ATOM 646 O O . PRO A 1 80 ? 14.092 2.813 -13.156 1.00 87.75 80 PRO A O 1
ATOM 649 N N . ILE A 1 81 ? 13.186 1.218 -11.875 1.00 87.31 81 ILE A N 1
ATOM 650 C CA . ILE A 1 81 ? 12.023 1.996 -11.441 1.00 87.31 81 ILE A CA 1
ATOM 651 C C . ILE A 1 81 ? 12.004 2.144 -9.922 1.00 87.31 81 ILE A C 1
ATOM 653 O O . ILE A 1 81 ? 12.373 1.220 -9.195 1.00 87.31 81 ILE A O 1
ATOM 657 N N . ASP A 1 82 ? 11.529 3.293 -9.454 1.00 87.44 82 ASP A N 1
ATOM 658 C CA . ASP A 1 82 ? 11.360 3.610 -8.041 1.00 87.44 82 ASP A CA 1
ATOM 659 C C . ASP A 1 82 ? 10.106 4.482 -7.809 1.00 87.44 82 ASP A C 1
ATOM 661 O O . ASP A 1 82 ? 9.457 4.940 -8.751 1.00 87.44 82 ASP A O 1
ATOM 665 N N . GLU A 1 83 ? 9.730 4.676 -6.544 1.00 87.38 83 GLU A N 1
ATOM 666 C CA . GLU A 1 83 ? 8.623 5.547 -6.108 1.00 87.38 83 GLU A CA 1
ATOM 667 C C . GLU A 1 83 ? 9.076 6.964 -5.710 1.00 87.38 83 GLU A C 1
ATOM 669 O O . GLU A 1 83 ? 8.322 7.718 -5.090 1.00 87.38 83 GLU A O 1
ATOM 674 N N . GLN A 1 84 ? 10.318 7.334 -6.006 1.00 80.00 84 GLN A N 1
ATOM 675 C CA . GLN A 1 84 ? 10.863 8.670 -5.748 1.00 80.00 84 GLN A CA 1
ATOM 676 C C . GLN A 1 84 ? 10.847 9.534 -7.017 1.00 80.00 84 GLN A C 1
ATOM 678 O O . GLN A 1 84 ? 10.816 10.763 -6.930 1.00 80.00 84 GLN A O 1
ATOM 683 N N . THR A 1 85 ? 10.810 8.893 -8.183 1.00 76.31 85 THR A N 1
ATOM 684 C CA . THR A 1 85 ? 10.842 9.505 -9.507 1.00 76.31 85 THR A CA 1
ATOM 685 C C . THR A 1 85 ? 9.460 9.439 -10.157 1.00 76.31 85 THR A C 1
ATOM 687 O O . THR A 1 85 ? 8.797 8.402 -10.175 1.00 76.31 85 THR A O 1
ATOM 690 N N . ARG A 1 86 ? 8.985 10.567 -10.700 1.00 67.81 86 ARG A N 1
ATOM 691 C CA . ARG A 1 86 ? 7.650 10.651 -11.306 1.00 67.81 86 ARG A CA 1
ATOM 692 C C . ARG A 1 86 ? 7.587 9.843 -12.605 1.00 67.81 86 ARG A C 1
ATOM 694 O O . ARG A 1 86 ? 8.339 10.085 -13.545 1.00 67.81 86 ARG A O 1
ATOM 701 N N . TYR A 1 87 ? 6.622 8.935 -12.676 1.00 66.00 87 TYR A N 1
ATOM 702 C CA . TYR A 1 87 ? 6.382 8.079 -13.834 1.00 66.00 87 TYR A CA 1
ATOM 703 C C . TYR A 1 87 ? 5.645 8.834 -14.964 1.00 66.00 87 TYR A C 1
ATOM 705 O O . TYR A 1 87 ? 4.798 9.691 -14.710 1.00 66.00 87 TYR A O 1
ATOM 713 N N . LYS A 1 88 ? 5.932 8.434 -16.213 1.00 59.12 88 LYS A N 1
ATOM 714 C CA . LYS A 1 88 ? 5.222 8.709 -17.488 1.00 59.12 88 LYS A CA 1
ATOM 715 C C . LYS A 1 88 ? 5.499 9.980 -18.307 1.00 59.12 88 LYS A C 1
ATOM 717 O O . LYS A 1 88 ? 5.162 9.936 -19.488 1.00 59.12 88 LYS A O 1
ATOM 722 N N . GLU A 1 89 ? 6.169 11.023 -17.817 1.00 57.31 89 GLU A N 1
ATOM 723 C CA . GLU A 1 89 ? 6.449 12.204 -18.674 1.00 57.31 89 GLU A CA 1
ATOM 724 C C . GLU A 1 89 ? 7.949 12.427 -18.933 1.00 57.31 89 GLU A C 1
ATOM 726 O O . GLU A 1 89 ? 8.364 12.405 -20.095 1.00 57.31 89 GLU A O 1
ATOM 731 N N . ASP A 1 90 ? 8.786 12.480 -17.895 1.00 63.78 90 ASP A N 1
ATOM 732 C CA . ASP A 1 90 ? 10.203 12.856 -18.050 1.00 63.78 90 ASP A CA 1
ATOM 733 C C . ASP A 1 90 ? 11.194 11.678 -18.002 1.00 63.78 90 ASP A C 1
ATOM 735 O O . ASP A 1 90 ? 12.346 11.826 -18.406 1.00 63.78 90 ASP A O 1
ATOM 739 N N . ASP A 1 91 ? 10.748 10.489 -17.592 1.00 78.88 91 ASP A N 1
ATOM 740 C CA . ASP A 1 91 ? 11.619 9.331 -17.356 1.00 78.88 91 ASP A CA 1
ATOM 741 C C . ASP A 1 91 ? 11.558 8.278 -18.484 1.00 78.88 91 ASP A C 1
ATOM 743 O O . ASP A 1 91 ? 10.484 7.880 -18.950 1.00 78.88 91 ASP A O 1
ATOM 747 N N . GLU A 1 92 ? 12.725 7.834 -18.960 1.00 84.81 92 GLU A N 1
ATOM 748 C CA . GLU A 1 92 ? 12.843 6.860 -20.054 1.00 84.81 92 GLU A CA 1
ATOM 749 C C . GLU A 1 92 ? 12.396 5.462 -19.631 1.00 84.81 92 GLU A C 1
ATOM 751 O O . GLU A 1 92 ? 11.622 4.820 -20.354 1.00 84.81 92 GLU A O 1
ATOM 756 N N . GLU A 1 93 ? 12.823 5.027 -18.450 1.00 86.06 93 GLU A N 1
ATOM 757 C CA . GLU A 1 93 ? 12.503 3.711 -17.898 1.00 86.06 93 GLU A CA 1
ATOM 758 C C . GLU A 1 93 ? 11.001 3.599 -17.624 1.00 86.06 93 GLU A C 1
ATOM 760 O O . GLU A 1 93 ? 10.346 2.626 -18.014 1.00 86.06 93 GLU A O 1
ATOM 765 N N . GLY A 1 94 ? 10.400 4.678 -17.125 1.00 84.75 94 GLY A N 1
ATOM 766 C CA . GLY A 1 94 ? 8.966 4.791 -16.944 1.00 84.75 94 GLY A CA 1
ATOM 767 C C . GLY A 1 94 ? 8.170 4.583 -18.238 1.00 84.75 94 GLY A C 1
ATOM 768 O O . GLY A 1 94 ? 7.166 3.865 -18.262 1.00 84.75 94 GLY A O 1
ATOM 769 N N . ARG A 1 95 ? 8.635 5.139 -19.365 1.00 86.25 95 ARG A N 1
ATOM 770 C CA . ARG A 1 95 ? 8.000 4.909 -20.678 1.00 86.25 95 ARG A CA 1
ATOM 771 C C . ARG A 1 95 ? 8.181 3.472 -21.169 1.00 86.25 95 ARG A C 1
ATOM 773 O O . ARG A 1 95 ? 7.278 2.939 -21.817 1.00 86.25 95 ARG A O 1
ATOM 780 N N . VAL A 1 96 ? 9.324 2.842 -20.893 1.00 90.06 96 VAL A N 1
ATOM 781 C CA . VAL A 1 96 ? 9.561 1.427 -21.224 1.00 90.06 96 VAL A CA 1
ATOM 782 C C . VAL A 1 96 ? 8.586 0.534 -20.462 1.00 90.06 96 VAL A C 1
ATOM 784 O O . VAL A 1 96 ? 7.921 -0.302 -21.079 1.00 90.06 96 VAL A O 1
ATOM 787 N N . ALA A 1 97 ? 8.458 0.730 -19.150 1.00 90.00 97 ALA A N 1
ATOM 788 C CA . ALA A 1 97 ? 7.511 -0.003 -18.322 1.00 90.00 97 ALA A CA 1
ATOM 789 C C . ALA A 1 97 ? 6.061 0.210 -18.784 1.00 90.00 97 ALA A C 1
ATOM 791 O O . ALA A 1 97 ? 5.315 -0.762 -18.907 1.00 90.00 97 ALA A O 1
ATOM 792 N N . ALA A 1 98 ? 5.678 1.443 -19.134 1.00 89.06 98 ALA A N 1
ATOM 793 C CA . ALA A 1 98 ? 4.323 1.748 -19.588 1.00 89.06 98 ALA A CA 1
ATOM 794 C C . ALA A 1 98 ? 3.965 0.988 -20.873 1.00 89.06 98 ALA A C 1
ATOM 796 O O . ALA A 1 98 ? 2.900 0.377 -20.934 1.00 89.06 98 ALA A O 1
ATOM 797 N N . ARG A 1 99 ? 4.878 0.943 -21.856 1.00 92.06 99 ARG A N 1
ATOM 798 C CA . ARG A 1 99 ? 4.688 0.161 -23.092 1.00 92.06 99 ARG A CA 1
ATOM 799 C C . ARG A 1 99 ? 4.560 -1.334 -22.820 1.00 92.06 99 ARG A C 1
ATOM 801 O O . ARG A 1 99 ? 3.707 -1.993 -23.400 1.00 92.06 99 ARG A O 1
ATOM 808 N N . LYS A 1 100 ? 5.384 -1.878 -21.920 1.00 94.50 100 LYS A N 1
ATOM 809 C CA . LYS A 1 100 ? 5.304 -3.297 -21.539 1.00 94.50 100 LYS A CA 1
ATOM 810 C C . LYS A 1 100 ? 3.988 -3.637 -20.841 1.00 94.50 100 LYS A C 1
ATOM 812 O O . LYS A 1 100 ? 3.477 -4.738 -21.030 1.00 94.50 100 LYS A O 1
ATOM 817 N N . ILE A 1 101 ? 3.430 -2.707 -20.064 1.00 93.56 101 ILE A N 1
ATOM 818 C CA . ILE A 1 101 ? 2.098 -2.860 -19.467 1.00 93.56 101 ILE A CA 1
ATOM 819 C C . ILE A 1 101 ? 1.015 -2.819 -20.549 1.00 93.56 101 ILE A C 1
ATOM 821 O O . ILE A 1 101 ? 0.158 -3.697 -20.588 1.00 93.56 101 ILE A O 1
ATOM 825 N N . GLU A 1 102 ? 1.078 -1.846 -21.460 1.00 93.50 102 GLU A N 1
ATOM 826 C CA . GLU A 1 102 ? 0.128 -1.703 -22.571 1.00 93.50 102 GLU A CA 1
ATOM 827 C C . GLU A 1 102 ? 0.106 -2.936 -23.488 1.00 93.50 102 GLU A C 1
ATOM 829 O O . GLU A 1 102 ? -0.960 -3.400 -23.886 1.00 93.50 102 GLU A O 1
ATOM 834 N N . HIS A 1 103 ? 1.272 -3.521 -23.768 1.00 95.62 103 HIS A N 1
ATOM 835 C CA . HIS A 1 103 ? 1.398 -4.745 -24.561 1.00 95.62 103 HIS A CA 1
ATOM 836 C C . HIS A 1 103 ? 1.083 -6.034 -23.779 1.00 95.62 103 HIS A C 1
ATOM 838 O O . HIS A 1 103 ? 1.123 -7.123 -24.352 1.00 95.62 103 HIS A O 1
ATOM 844 N N . GLY A 1 104 ? 0.785 -5.941 -22.479 1.00 95.00 104 GLY A N 1
ATOM 845 C CA . GLY A 1 104 ? 0.464 -7.088 -21.626 1.00 95.00 104 GLY A CA 1
ATOM 846 C C . GLY A 1 104 ? 1.663 -7.949 -21.210 1.00 95.00 104 GLY A C 1
ATOM 847 O O . GLY A 1 104 ? 1.472 -8.997 -20.594 1.00 95.00 104 GLY A O 1
ATOM 848 N N . GLU A 1 105 ? 2.897 -7.523 -21.501 1.00 96.31 105 GLU A N 1
ATOM 849 C CA . GLU A 1 105 ? 4.121 -8.191 -21.034 1.00 96.31 105 GLU A CA 1
ATOM 850 C C . GLU A 1 105 ? 4.252 -8.105 -19.505 1.00 96.31 105 GLU A C 1
ATOM 852 O O . GLU A 1 105 ? 4.645 -9.075 -18.843 1.00 96.31 105 GLU A O 1
ATOM 857 N N . TYR A 1 106 ? 3.901 -6.935 -18.961 1.00 96.19 106 TYR A N 1
ATOM 858 C CA . TYR A 1 106 ? 3.745 -6.665 -17.535 1.00 96.19 106 TYR A CA 1
ATOM 859 C C . TYR A 1 106 ? 2.256 -6.571 -17.219 1.00 96.19 106 TYR A C 1
ATOM 861 O O . TYR A 1 106 ? 1.556 -5.706 -17.734 1.00 96.19 106 TYR A O 1
ATOM 869 N N . SER A 1 107 ? 1.754 -7.472 -16.382 1.00 95.62 107 SER A N 1
ATOM 870 C CA . SER A 1 107 ? 0.324 -7.567 -16.096 1.00 95.62 107 SER A CA 1
ATOM 871 C C . SER A 1 107 ? 0.073 -7.716 -14.599 1.00 95.62 107 SER A C 1
ATOM 873 O O . SER A 1 107 ? 0.934 -8.240 -13.886 1.00 95.62 107 SER A O 1
ATOM 875 N N . PRO A 1 108 ? -1.114 -7.319 -14.105 1.00 94.62 108 PRO A N 1
ATOM 876 C CA . PRO A 1 108 ? -1.498 -7.574 -12.721 1.00 94.62 108 PRO A CA 1
ATOM 877 C C . PRO A 1 108 ? -1.395 -9.055 -12.345 1.00 94.62 108 PRO A C 1
ATOM 879 O O . PRO A 1 108 ? -0.915 -9.368 -11.264 1.00 94.62 108 PRO A O 1
ATOM 882 N N . GLN A 1 109 ? -1.764 -9.970 -13.251 1.00 95.69 109 GLN A N 1
ATOM 883 C CA . GLN A 1 109 ? -1.648 -11.408 -12.995 1.00 95.69 109 GLN A CA 1
ATOM 884 C C . GLN A 1 109 ? -0.192 -11.820 -12.771 1.00 95.69 109 GLN A C 1
ATOM 886 O O . GLN A 1 109 ? 0.118 -12.472 -11.783 1.00 95.69 109 GLN A O 1
ATOM 891 N N . ARG A 1 110 ? 0.721 -11.377 -13.639 1.00 96.56 110 ARG A N 1
ATOM 892 C CA . ARG A 1 110 ? 2.146 -11.687 -13.495 1.00 96.56 110 ARG A CA 1
ATOM 893 C C . ARG A 1 110 ? 2.744 -11.063 -12.233 1.00 96.56 110 ARG A C 1
ATOM 895 O O . ARG A 1 110 ? 3.597 -11.672 -11.598 1.00 96.56 110 ARG A O 1
ATOM 902 N N . ALA A 1 111 ? 2.289 -9.867 -11.866 1.00 95.81 111 ALA A N 1
ATOM 903 C CA . ALA A 1 111 ? 2.680 -9.216 -10.623 1.00 95.81 111 ALA A CA 1
ATOM 904 C C . ALA A 1 111 ? 2.207 -10.004 -9.387 1.00 95.81 111 ALA A C 1
ATOM 906 O O . ALA A 1 111 ? 2.966 -10.142 -8.431 1.00 95.81 111 ALA A O 1
ATOM 907 N N . ILE A 1 112 ? 0.992 -10.562 -9.426 1.00 93.62 112 ILE A N 1
ATOM 908 C CA . ILE A 1 112 ? 0.462 -11.460 -8.388 1.00 93.62 112 ILE A CA 1
ATOM 909 C C . ILE A 1 112 ? 1.282 -12.754 -8.323 1.00 93.62 112 ILE A C 1
ATOM 911 O O . ILE A 1 112 ? 1.685 -13.162 -7.237 1.00 93.62 112 ILE A O 1
ATOM 915 N N . ASP A 1 113 ? 1.585 -13.373 -9.466 1.00 95.19 113 ASP A N 1
ATOM 916 C CA . ASP A 1 113 ? 2.380 -14.608 -9.521 1.00 95.19 113 ASP A CA 1
ATOM 917 C C . ASP A 1 113 ? 3.801 -14.397 -8.966 1.00 95.19 113 ASP A C 1
ATOM 919 O O . ASP A 1 113 ? 4.393 -15.301 -8.379 1.00 95.19 113 ASP A O 1
ATOM 923 N N . ALA A 1 114 ? 4.339 -13.185 -9.123 1.00 94.44 114 ALA A N 1
ATOM 924 C CA . ALA A 1 114 ? 5.632 -12.760 -8.597 1.00 94.44 114 ALA A CA 1
ATOM 925 C C . ALA A 1 114 ? 5.540 -12.080 -7.219 1.00 94.44 114 ALA A C 1
ATOM 927 O O . ALA A 1 114 ? 6.517 -11.474 -6.772 1.00 94.44 114 ALA A O 1
ATOM 928 N N . TRP A 1 115 ? 4.389 -12.156 -6.536 1.00 91.94 115 TRP A N 1
ATOM 929 C CA . TRP A 1 115 ? 4.193 -11.470 -5.262 1.00 91.94 115 TRP A CA 1
ATOM 930 C C . TRP A 1 115 ? 5.220 -11.919 -4.226 1.00 91.94 115 TRP A C 1
ATOM 932 O O . TRP A 1 115 ? 5.756 -11.069 -3.534 1.00 91.94 115 TRP A O 1
ATOM 942 N N . ALA A 1 116 ? 5.550 -13.206 -4.115 1.00 89.81 116 ALA A N 1
ATOM 943 C CA . ALA A 1 116 ? 6.500 -13.705 -3.119 1.00 89.81 116 ALA A CA 1
ATOM 944 C C . ALA A 1 116 ? 7.581 -14.607 -3.746 1.00 89.81 116 ALA A C 1
ATOM 946 O O . ALA A 1 116 ? 7.266 -15.378 -4.653 1.00 89.81 116 ALA A O 1
ATOM 947 N N . PRO A 1 117 ? 8.832 -14.582 -3.238 1.00 91.94 117 PRO A N 1
ATOM 948 C CA . PRO A 1 117 ? 9.345 -13.746 -2.141 1.00 91.94 117 PRO A CA 1
ATOM 949 C C . PRO A 1 117 ? 9.630 -12.286 -2.564 1.00 91.94 117 PRO A C 1
ATOM 951 O O . PRO A 1 117 ? 9.824 -12.029 -3.752 1.00 91.94 117 PRO A O 1
ATOM 954 N N . PRO A 1 118 ? 9.689 -11.325 -1.615 1.00 93.38 118 PRO A N 1
ATOM 955 C CA . PRO A 1 118 ? 10.074 -9.947 -1.921 1.00 93.38 118 PRO A CA 1
ATOM 956 C C . PRO A 1 118 ? 11.527 -9.858 -2.405 1.00 93.38 118 PRO A C 1
ATOM 958 O O . PRO A 1 118 ? 12.391 -10.634 -1.985 1.00 93.38 118 PRO A O 1
ATOM 961 N N . ALA A 1 119 ? 11.805 -8.875 -3.262 1.00 92.50 119 ALA A N 1
ATOM 962 C CA . ALA A 1 119 ? 13.172 -8.548 -3.658 1.00 92.50 119 ALA A CA 1
ATOM 963 C C . ALA A 1 119 ? 13.940 -7.911 -2.484 1.00 92.50 119 ALA A C 1
ATOM 965 O O . ALA A 1 119 ? 13.366 -7.182 -1.676 1.00 92.50 119 ALA A O 1
ATOM 966 N N . SER A 1 120 ? 15.249 -8.167 -2.390 1.00 92.75 120 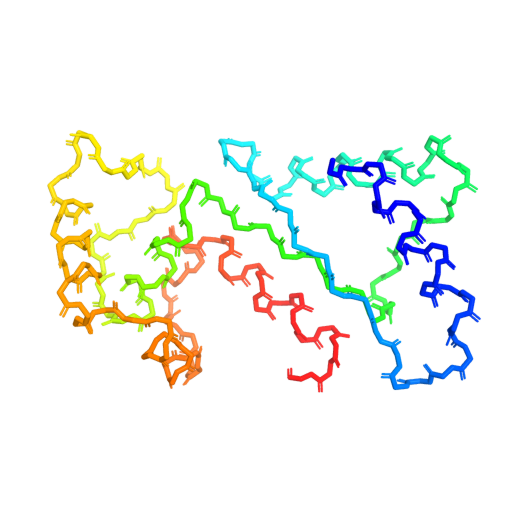SER A N 1
ATOM 967 C CA . SER A 1 120 ? 16.087 -7.699 -1.271 1.00 92.75 120 SER A CA 1
ATOM 968 C C . SER A 1 120 ? 16.208 -6.176 -1.171 1.00 92.75 120 SER A C 1
ATOM 970 O O . SER A 1 120 ? 16.521 -5.651 -0.109 1.00 92.75 120 SER A O 1
ATOM 972 N N . ASP A 1 121 ? 15.990 -5.477 -2.280 1.00 93.81 121 ASP A N 1
ATOM 973 C CA . ASP A 1 121 ? 16.090 -4.030 -2.443 1.00 93.81 121 ASP A CA 1
ATOM 974 C C . ASP A 1 121 ? 14.718 -3.350 -2.607 1.00 93.81 121 ASP A C 1
ATOM 976 O O . ASP A 1 121 ? 14.654 -2.164 -2.930 1.00 93.81 121 ASP A O 1
ATOM 980 N N . GLU A 1 122 ? 13.619 -4.073 -2.363 1.00 94.31 122 GLU A N 1
ATOM 981 C CA . GLU A 1 122 ? 12.254 -3.573 -2.568 1.00 94.31 122 GLU A CA 1
ATOM 982 C C . GLU A 1 122 ? 11.941 -2.340 -1.720 1.00 94.31 122 GLU A C 1
ATOM 984 O O . GLU A 1 122 ? 11.414 -1.370 -2.247 1.00 94.31 122 GLU A O 1
ATOM 989 N N . GLU A 1 123 ? 12.314 -2.319 -0.438 1.00 94.50 123 GLU A N 1
ATOM 990 C CA . GLU A 1 123 ? 12.039 -1.164 0.431 1.00 94.50 123 GLU A CA 1
ATOM 991 C C . GLU A 1 123 ? 12.790 0.103 -0.009 1.00 94.50 123 GLU A C 1
ATOM 993 O O . GLU A 1 123 ? 12.312 1.211 0.222 1.00 94.50 123 GLU A O 1
ATOM 998 N N . ALA A 1 124 ? 13.939 -0.044 -0.674 1.00 92.62 124 ALA A N 1
ATOM 999 C CA . ALA A 1 124 ? 14.711 1.094 -1.164 1.00 92.62 124 ALA A CA 1
ATOM 1000 C C . ALA A 1 124 ? 14.098 1.728 -2.426 1.00 92.62 124 ALA A C 1
ATOM 1002 O O . ALA A 1 124 ? 14.214 2.940 -2.611 1.00 92.62 124 ALA A O 1
ATOM 1003 N N . HIS A 1 125 ? 13.443 0.927 -3.272 1.00 92.25 125 HIS A N 1
ATOM 1004 C CA . HIS A 1 125 ? 12.904 1.373 -4.562 1.00 92.25 125 HIS A CA 1
ATOM 1005 C C . HIS A 1 125 ? 11.398 1.619 -4.510 1.00 92.25 125 HIS A C 1
ATOM 1007 O O . HIS A 1 125 ? 10.912 2.637 -4.993 1.00 92.25 125 HIS A O 1
ATOM 1013 N N . VAL A 1 126 ? 10.657 0.696 -3.902 1.00 93.75 126 VAL A N 1
ATOM 1014 C CA . VAL A 1 126 ? 9.192 0.656 -3.878 1.00 93.75 126 VAL A CA 1
ATOM 1015 C C . VAL A 1 126 ? 8.709 0.550 -2.421 1.00 93.75 126 VAL A C 1
ATOM 1017 O O . VAL A 1 126 ? 8.084 -0.442 -2.029 1.00 93.75 126 VAL A O 1
ATOM 1020 N N . PRO A 1 127 ? 9.036 1.539 -1.561 1.00 94.06 127 PRO A N 1
ATOM 1021 C CA . PRO A 1 127 ? 8.752 1.492 -0.128 1.00 94.06 127 PRO A CA 1
ATOM 1022 C C . PRO A 1 127 ? 7.269 1.290 0.193 1.00 94.06 127 PRO A C 1
ATOM 1024 O O . PRO A 1 127 ? 6.949 0.650 1.196 1.00 94.06 127 PRO A O 1
ATOM 1027 N N . SER A 1 128 ? 6.350 1.793 -0.635 1.00 95.06 128 SER A N 1
ATOM 1028 C CA . SER A 1 128 ? 4.919 1.611 -0.401 1.00 95.06 128 SER A CA 1
ATOM 1029 C C . SER A 1 128 ? 4.436 0.185 -0.691 1.00 95.06 128 SER A C 1
ATOM 1031 O O . SER A 1 128 ? 3.537 -0.300 -0.002 1.00 95.06 128 SER A O 1
ATOM 1033 N N . LEU A 1 129 ? 5.089 -0.540 -1.608 1.00 95.19 129 LEU A N 1
ATOM 1034 C CA . LEU A 1 129 ? 4.875 -1.979 -1.799 1.00 95.19 129 LEU A CA 1
ATOM 1035 C C . LEU A 1 129 ? 5.402 -2.774 -0.597 1.00 95.19 129 LEU A C 1
ATOM 1037 O O . LEU A 1 129 ? 4.700 -3.641 -0.074 1.00 95.19 129 LEU A O 1
ATOM 1041 N N . ALA A 1 130 ? 6.602 -2.444 -0.112 1.00 95.19 130 ALA A N 1
ATOM 1042 C CA . ALA A 1 130 ? 7.170 -3.077 1.079 1.00 95.19 130 ALA A CA 1
ATOM 1043 C C . ALA A 1 130 ? 6.299 -2.843 2.334 1.00 95.19 130 ALA A C 1
ATOM 1045 O O . ALA A 1 130 ? 6.150 -3.737 3.172 1.00 95.19 130 ALA A O 1
ATOM 1046 N N . ASP A 1 131 ? 5.692 -1.659 2.464 1.00 95.38 131 ASP A N 1
ATOM 1047 C CA . ASP A 1 131 ? 4.698 -1.350 3.500 1.00 95.38 131 ASP A CA 1
ATOM 1048 C C . ASP A 1 131 ? 3.403 -2.156 3.311 1.00 95.38 131 ASP A C 1
ATOM 1050 O O . ASP A 1 131 ? 2.918 -2.779 4.259 1.00 95.38 131 ASP A O 1
ATOM 1054 N N . ALA A 1 132 ? 2.888 -2.240 2.080 1.00 94.75 132 ALA A N 1
ATOM 1055 C CA . ALA A 1 132 ? 1.693 -3.016 1.757 1.00 94.75 132 ALA A CA 1
ATOM 1056 C C . ALA A 1 132 ? 1.840 -4.492 2.133 1.00 94.75 132 ALA A C 1
ATOM 1058 O O . ALA A 1 132 ? 0.905 -5.087 2.668 1.00 94.75 132 ALA A O 1
ATOM 1059 N N . ARG A 1 133 ? 3.025 -5.082 1.936 1.00 92.94 133 ARG A N 1
ATOM 1060 C CA . ARG A 1 133 ? 3.307 -6.448 2.394 1.00 92.94 133 ARG A CA 1
ATOM 1061 C C . ARG A 1 133 ? 3.096 -6.595 3.890 1.00 92.94 133 ARG A C 1
ATOM 1063 O O . ARG A 1 133 ? 2.417 -7.530 4.306 1.00 92.94 133 ARG A O 1
ATOM 1070 N N . ARG A 1 134 ? 3.647 -5.686 4.698 1.00 93.06 134 ARG A N 1
ATOM 1071 C CA . ARG A 1 134 ? 3.497 -5.723 6.164 1.00 93.06 134 ARG A CA 1
ATOM 1072 C C . ARG A 1 134 ? 2.035 -5.602 6.576 1.00 93.06 134 ARG A C 1
ATOM 1074 O O . ARG A 1 134 ? 1.612 -6.281 7.502 1.00 93.06 134 ARG A O 1
ATOM 1081 N N . GLU A 1 135 ? 1.266 -4.772 5.879 1.00 94.62 135 GLU A N 1
ATOM 1082 C CA . GLU A 1 135 ? -0.162 -4.598 6.150 1.00 94.62 135 GLU A CA 1
ATOM 1083 C C . GLU A 1 135 ? -0.978 -5.836 5.793 1.00 94.62 135 GLU A C 1
ATOM 1085 O O . GLU A 1 135 ? -1.823 -6.249 6.578 1.00 94.62 135 GLU A O 1
ATOM 1090 N N . VAL A 1 136 ? -0.690 -6.474 4.660 1.00 92.12 136 VAL A N 1
ATOM 1091 C CA . VAL A 1 136 ? -1.368 -7.708 4.245 1.00 92.12 136 VAL A CA 1
ATOM 1092 C C . VAL A 1 136 ? -1.138 -8.838 5.260 1.00 92.12 136 VAL A C 1
ATOM 1094 O O . VAL A 1 136 ? -2.091 -9.533 5.603 1.00 92.12 136 VAL A O 1
ATOM 1097 N N . HIS A 1 137 ? 0.055 -8.934 5.862 1.00 89.88 137 HIS A N 1
ATOM 1098 C CA . HIS A 1 137 ? 0.324 -9.909 6.934 1.00 89.88 137 HIS A CA 1
ATOM 1099 C C . HIS A 1 137 ? -0.584 -9.723 8.163 1.00 89.88 137 HIS A C 1
ATOM 1101 O O . HIS A 1 137 ? -0.834 -10.682 8.893 1.00 89.88 137 HIS A O 1
ATOM 1107 N N . ARG A 1 138 ? -1.118 -8.516 8.404 1.00 89.75 138 ARG A N 1
ATOM 1108 C CA . ARG A 1 138 ? -2.058 -8.261 9.513 1.00 89.75 138 ARG A CA 1
ATOM 1109 C C . ARG A 1 138 ? -3.402 -8.959 9.323 1.00 89.75 138 ARG A C 1
ATOM 1111 O O . ARG A 1 138 ? -4.132 -9.127 10.294 1.00 89.75 138 ARG A O 1
ATOM 1118 N N . LEU A 1 139 ? -3.728 -9.352 8.092 1.00 89.00 139 LEU A N 1
ATOM 1119 C CA . LEU A 1 139 ? -4.942 -10.099 7.763 1.00 89.00 139 LEU A CA 1
ATOM 1120 C C . LEU A 1 139 ? -4.749 -11.619 7.874 1.00 89.00 139 LEU A C 1
ATOM 1122 O O . LEU A 1 139 ? -5.698 -12.361 7.641 1.00 89.00 139 LEU A O 1
ATOM 1126 N N . GLY A 1 140 ? -3.547 -12.089 8.230 1.00 81.56 140 GLY A N 1
ATOM 1127 C CA . GLY A 1 140 ? -3.248 -13.519 8.344 1.00 81.56 140 GLY A CA 1
ATOM 1128 C C . GLY A 1 140 ? -3.197 -14.259 7.003 1.00 81.56 140 GLY A C 1
ATOM 1129 O O . GLY A 1 140 ? -3.391 -15.475 6.988 1.00 81.56 140 GLY A O 1
ATOM 1130 N N . VAL A 1 141 ? -2.962 -13.532 5.903 1.00 65.44 141 VAL A N 1
ATOM 1131 C CA . VAL A 1 141 ? -2.793 -14.064 4.538 1.00 65.44 141 VAL A CA 1
ATOM 1132 C C . VAL A 1 141 ? -1.346 -13.995 4.070 1.00 65.44 141 VAL A C 1
ATOM 1134 O O . VAL A 1 141 ? -0.596 -13.125 4.573 1.00 65.44 141 VAL A O 1
#

Sequence (141 aa):
MLERYTDAVRQWRAESHDAHVGLLVVVDGDEHGVARRRQQLAQKLKESKQEPIAPSDPVAVIVPTWHIETWIAWLCGHRPIDEQTRYKEDDEEGRVAARKIEHGEYSPQRAIDAWAPPASDEEAHVPSLADARREVHRLGV